Protein AF-0000000083106320 (afdb_homodimer)

Nearest PDB structures (foldseek):
  5v93-assembly1_W  TM=3.086E-01  e=7.384E+00  Mycobacterium tuberculosis
  5v93-assembly1_W  TM=3.086E-01  e=7.694E+00  Mycobacterium tuberculosis

Foldseek 3Di:
DAWDFAPDFDPPAFAPPPQFPQADPPRTGRTPDWDWDDPPDDDPVSIDTPNGDGD/DAWDFAPDFDPPAFAPPCQFPQADPPRTGRTPDWDWDDPPDDDPVSIDTPNGDGD

Radius of gyration: 12.47 Å; Cα contacts (8 Å, |Δi|>4): 282; chains: 2; bounding box: 34×33×31 Å

Structure (mmCIF, N/CA/C/O backbone):
data_AF-0000000083106320-model_v1
#
loop_
_entity.id
_entity.type
_entity.pdbx_description
1 polymer 'DUF1540 domain-containing protein'
#
loop_
_atom_site.group_PDB
_atom_site.id
_atom_site.type_symbol
_atom_site.label_atom_id
_atom_site.label_alt_id
_atom_site.label_comp_id
_atom_site.label_asym_id
_atom_site.label_entity_id
_atom_site.label_seq_id
_atom_site.pdbx_PDB_ins_code
_atom_site.Cartn_x
_atom_site.Cartn_y
_atom_site.Cartn_z
_atom_site.occupancy
_atom_site.B_iso_or_equiv
_atom_site.auth_seq_id
_atom_site.auth_comp_id
_atom_site.auth_asym_id
_atom_site.auth_atom_id
_atom_site.pdbx_PDB_model_num
ATOM 1 N N . MET A 1 1 ? -16.656 1.396 6.305 1 51.22 1 MET A N 1
ATOM 2 C CA . MET A 1 1 ? -16.125 1.644 7.641 1 51.22 1 MET A CA 1
ATOM 3 C C . MET A 1 1 ? -14.719 2.25 7.551 1 51.22 1 MET A C 1
ATOM 5 O O . MET A 1 1 ? -13.859 1.726 6.852 1 51.22 1 MET A O 1
ATOM 9 N N . SER A 1 2 ? -14.414 3.512 8.109 1 77.56 2 SER A N 1
ATOM 10 C CA . SER A 1 2 ? -13.297 4.43 7.898 1 77.56 2 SER A CA 1
ATOM 11 C C . SER A 1 2 ? -12.023 3.91 8.562 1 77.56 2 SER A C 1
ATOM 13 O O . SER A 1 2 ? -12.086 3.172 9.547 1 77.56 2 SER A O 1
ATOM 15 N N . VAL A 1 3 ? -10.906 3.836 7.953 1 92.62 3 VAL A N 1
ATOM 16 C CA . VAL A 1 3 ? -9.578 3.514 8.484 1 92.62 3 VAL A CA 1
ATOM 17 C C . VAL A 1 3 ? -9.148 4.582 9.484 1 92.62 3 VAL A C 1
ATOM 19 O O . VAL A 1 3 ? -9.336 5.777 9.242 1 92.62 3 VAL A O 1
ATOM 22 N N . GLU A 1 4 ? -8.609 4.062 10.625 1 96.88 4 GLU A N 1
ATOM 23 C CA . GLU A 1 4 ? -8.203 4.996 11.672 1 96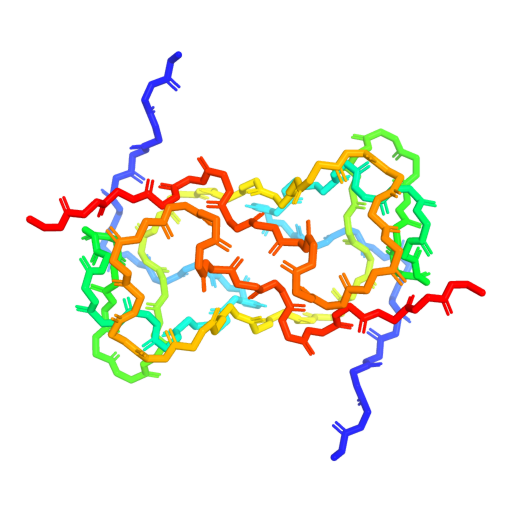.88 4 GLU A CA 1
ATOM 24 C C . GLU A 1 4 ? -6.766 5.461 11.469 1 96.88 4 GLU A C 1
ATOM 26 O O . GLU A 1 4 ? -5.914 4.688 11.031 1 96.88 4 GLU A O 1
ATOM 31 N N . LYS A 1 5 ? -6.551 6.789 11.812 1 98.12 5 LYS A N 1
ATOM 32 C CA . LYS A 1 5 ? -5.176 7.273 11.883 1 98.12 5 LYS A CA 1
ATOM 33 C C . LYS A 1 5 ? -4.586 7.047 13.273 1 98.12 5 LYS A C 1
ATOM 35 O O . LYS A 1 5 ? -5.188 7.43 14.281 1 98.12 5 LYS A O 1
ATOM 40 N N . THR A 1 6 ? -3.441 6.465 13.336 1 98.06 6 THR A N 1
ATOM 41 C CA . THR A 1 6 ? -2.818 6.141 14.609 1 98.06 6 THR A CA 1
ATOM 42 C C . THR A 1 6 ? -1.551 6.965 14.82 1 98.06 6 THR A C 1
ATOM 44 O O . THR A 1 6 ? -1.077 7.629 13.898 1 98.06 6 THR A O 1
ATOM 47 N N . ASN A 1 7 ? -0.975 7.023 15.977 1 96.12 7 ASN A N 1
ATOM 48 C CA . ASN A 1 7 ? 0.235 7.773 16.297 1 96.12 7 ASN A CA 1
ATOM 49 C C . ASN A 1 7 ? 1.493 6.984 15.945 1 96.12 7 ASN A C 1
ATOM 51 O O . ASN A 1 7 ? 2.607 7.496 16.062 1 96.12 7 ASN A O 1
ATOM 55 N N . SER A 1 8 ? 1.271 5.789 15.523 1 96.94 8 SER A N 1
ATOM 56 C CA . SER A 1 8 ? 2.395 4.941 15.133 1 96.94 8 SER A CA 1
ATOM 57 C C . SER A 1 8 ? 2.383 4.66 13.633 1 96.94 8 SER A C 1
ATOM 59 O O . SER A 1 8 ? 1.325 4.672 13 1 96.94 8 SER A O 1
ATOM 61 N N . HIS A 1 9 ? 3.6 4.391 13.172 1 97.94 9 HIS A N 1
ATOM 62 C CA . HIS A 1 9 ? 3.711 4.066 11.758 1 97.94 9 HIS A CA 1
ATOM 63 C C . HIS A 1 9 ? 3.338 2.609 11.492 1 97.94 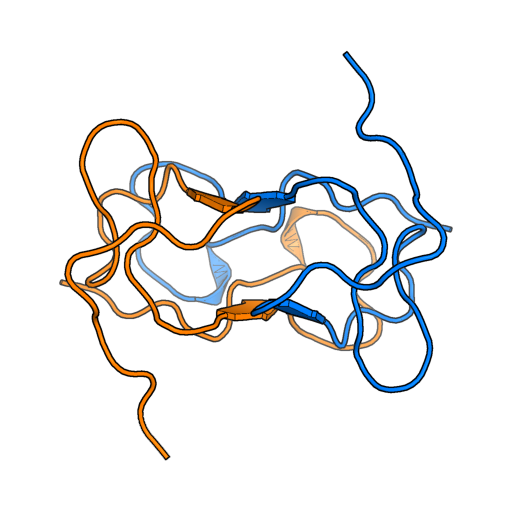9 HIS A C 1
ATOM 65 O O . HIS A 1 9 ? 3.676 1.727 12.289 1 97.94 9 HIS A O 1
ATOM 71 N N . LEU A 1 10 ? 2.672 2.398 10.398 1 98.56 10 LEU A N 1
ATOM 72 C CA . LEU A 1 10 ? 2.379 1.04 9.945 1 98.56 10 LEU A CA 1
ATOM 73 C C . LEU A 1 10 ? 3.658 0.317 9.539 1 98.56 10 LEU A C 1
ATOM 75 O O . LEU A 1 10 ? 4.281 0.672 8.531 1 98.56 10 LEU A O 1
ATOM 79 N N . PRO A 1 11 ? 4.059 -0.639 10.258 1 97.81 11 PRO A N 1
ATOM 80 C CA . PRO A 1 11 ? 5.32 -1.3 9.922 1 97.81 11 PRO A CA 1
ATOM 81 C C . PRO A 1 11 ? 5.301 -1.925 8.523 1 97.81 11 PRO A C 1
ATOM 83 O O . PRO A 1 11 ? 4.281 -2.488 8.109 1 97.81 11 PRO A O 1
ATOM 86 N N . GLY A 1 12 ? 6.41 -1.728 7.824 1 97.88 12 GLY A N 1
ATOM 87 C CA . GLY A 1 12 ? 6.539 -2.373 6.527 1 97.88 12 GLY A CA 1
ATOM 88 C C . GLY A 1 12 ? 5.93 -1.564 5.395 1 97.88 12 GLY A C 1
ATOM 89 O O . GLY A 1 12 ? 5.953 -1.99 4.238 1 97.88 12 GLY A O 1
ATOM 90 N N . VAL A 1 13 ? 5.371 -0.424 5.73 1 98.69 13 VAL A N 1
ATOM 91 C CA . VAL A 1 13 ? 4.777 0.425 4.699 1 98.69 13 VAL A CA 1
ATOM 92 C C . VAL A 1 13 ? 5.527 1.753 4.629 1 98.69 13 VAL A C 1
ATOM 94 O O . VAL A 1 13 ? 5.57 2.5 5.609 1 98.69 13 VAL A O 1
ATOM 97 N N . LYS A 1 14 ? 6.129 1.957 3.547 1 98.69 14 LYS A N 1
ATOM 98 C CA . LYS A 1 14 ? 6.629 3.287 3.217 1 98.69 14 LYS A CA 1
ATOM 99 C C . LYS A 1 14 ? 5.664 4.031 2.301 1 98.69 14 LYS A C 1
ATOM 101 O O . LYS A 1 14 ? 5.109 3.441 1.368 1 98.69 14 LYS A O 1
ATOM 106 N N . CYS A 1 15 ? 5.516 5.262 2.564 1 98.81 15 CYS A N 1
ATOM 107 C CA . CYS A 1 15 ? 4.562 6.043 1.783 1 98.81 15 CYS A CA 1
ATOM 108 C C . CYS A 1 15 ? 5.113 7.434 1.484 1 98.81 15 CYS A C 1
ATOM 110 O O . CYS A 1 15 ? 5.352 8.219 2.4 1 98.81 15 CYS A O 1
ATOM 112 N N . SER A 1 16 ? 5.254 7.77 0.29 1 98.88 16 SER A N 1
ATOM 113 C CA . SER A 1 16 ? 5.781 9.078 -0.089 1 98.88 16 SER A CA 1
ATOM 114 C C . SER A 1 16 ? 4.656 10.039 -0.472 1 98.88 16 SER A C 1
ATOM 116 O O . SER A 1 16 ? 4.91 11.188 -0.831 1 98.88 16 SER A O 1
ATOM 118 N N . VAL A 1 17 ? 3.445 9.594 -0.456 1 98.88 17 VAL A N 1
ATOM 119 C CA . VAL A 1 17 ? 2.309 10.406 -0.884 1 98.88 17 VAL A CA 1
ATOM 120 C C . VAL A 1 17 ? 2.014 11.477 0.161 1 98.88 17 VAL A C 1
ATOM 122 O O . VAL A 1 17 ? 1.118 11.312 0.993 1 98.88 17 VAL A O 1
ATOM 125 N N . ASN A 1 18 ? 2.621 12.547 0.064 1 98.81 18 ASN A N 1
ATOM 126 C CA . ASN A 1 18 ? 2.629 13.578 1.101 1 98.81 18 ASN A CA 1
ATOM 127 C C . ASN A 1 18 ? 1.324 14.367 1.113 1 98.81 18 ASN A C 1
ATOM 129 O O . ASN A 1 18 ? 1.087 15.172 2.021 1 98.81 18 ASN A O 1
ATOM 133 N N . THR A 1 19 ? 0.438 14.148 0.174 1 98.81 19 THR A N 1
ATOM 134 C CA . THR A 1 19 ? -0.877 14.781 0.119 1 98.81 19 THR A CA 1
ATOM 135 C C . THR A 1 19 ? -1.917 13.922 0.833 1 98.81 19 THR A C 1
ATOM 137 O O . THR A 1 19 ? -3.072 14.328 0.975 1 98.81 19 THR A O 1
ATOM 140 N N . CYS A 1 20 ? -1.578 12.836 1.269 1 98.75 20 CYS A N 1
ATOM 141 C CA . CYS A 1 20 ? -2.477 11.891 1.926 1 98.75 20 CYS A CA 1
ATOM 142 C C . CYS A 1 20 ? -2.672 12.258 3.393 1 98.75 20 CYS A C 1
ATOM 144 O O . CYS A 1 20 ? -1.711 12.602 4.082 1 98.75 20 CYS A O 1
ATOM 146 N N . TYR A 1 21 ? -3.854 12.07 3.904 1 98.69 21 TYR A N 1
ATOM 147 C CA . TYR A 1 21 ? -4.234 12.328 5.289 1 98.69 21 TYR A CA 1
ATOM 148 C C . TYR A 1 21 ? -3.416 11.469 6.246 1 98.69 21 TYR A C 1
ATOM 150 O O . TYR A 1 21 ? -3.041 11.93 7.328 1 98.69 21 TYR A O 1
ATOM 158 N N . TYR A 1 22 ? -3.057 10.336 5.895 1 98.75 22 TYR A N 1
ATOM 159 C CA . TYR A 1 22 ? -2.395 9.375 6.766 1 98.75 22 TYR A CA 1
ATOM 160 C C . TYR A 1 22 ? -0.879 9.492 6.66 1 98.75 22 TYR A C 1
ATOM 162 O O . TYR A 1 22 ? -0.144 8.82 7.391 1 98.75 22 TYR A O 1
ATOM 170 N N . HIS A 1 23 ? -0.434 10.344 5.762 1 98.75 23 HIS A N 1
ATOM 171 C CA . HIS A 1 23 ? 1.003 10.5 5.566 1 98.75 23 HIS A CA 1
ATOM 172 C C . HIS A 1 23 ? 1.661 11.125 6.797 1 98.75 23 HIS A C 1
ATOM 174 O O . HIS A 1 23 ? 1.12 12.055 7.387 1 98.75 23 HIS A O 1
ATOM 180 N N . ALA A 1 24 ? 2.84 10.547 7.094 1 98.31 24 ALA A N 1
ATOM 181 C CA . ALA A 1 24 ? 3.674 11.109 8.148 1 98.31 24 ALA A CA 1
ATOM 182 C C . ALA A 1 24 ? 5.086 11.391 7.645 1 98.31 24 ALA A C 1
ATOM 184 O O . ALA A 1 24 ? 5.531 10.789 6.66 1 98.31 24 ALA A O 1
ATOM 185 N N . GLU A 1 25 ? 5.797 12.281 8.25 1 96.31 25 GLU A N 1
ATOM 186 C CA . GLU A 1 25 ? 7.16 12.656 7.875 1 96.31 25 GLU A CA 1
ATOM 187 C C . GLU A 1 25 ? 8.078 11.438 7.852 1 96.31 25 GLU A C 1
ATOM 189 O O . GLU A 1 25 ? 7.969 10.555 8.695 1 96.31 25 GLU A O 1
ATOM 194 N N . GLY A 1 26 ? 8.984 11.445 6.859 1 97.31 26 GLY A N 1
ATOM 195 C CA . GLY A 1 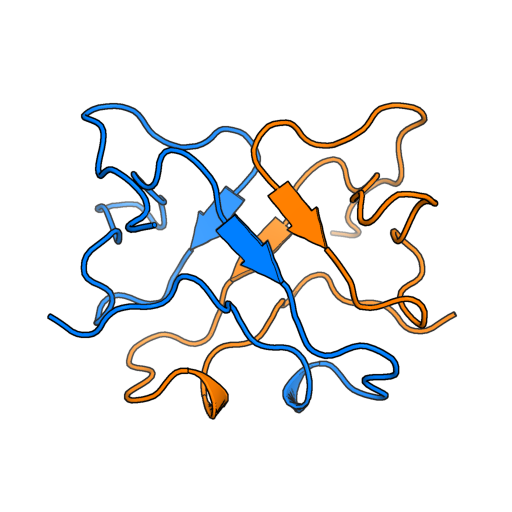26 ? 9.922 10.336 6.73 1 97.31 26 GLY A CA 1
ATOM 196 C C . GLY A 1 26 ? 9.414 9.227 5.828 1 97.31 26 GLY A C 1
ATOM 197 O O . GLY A 1 26 ? 9.945 8.117 5.84 1 97.31 26 GLY A O 1
ATOM 198 N N . ASN A 1 27 ? 8.297 9.523 5.102 1 98.19 27 ASN A N 1
ATOM 199 C CA . ASN A 1 27 ? 7.676 8.547 4.215 1 98.19 27 ASN A CA 1
ATOM 200 C C . ASN A 1 27 ? 7.062 7.387 5 1 98.19 27 ASN A C 1
ATOM 202 O O . ASN A 1 27 ? 7.262 6.223 4.652 1 98.19 27 ASN A O 1
ATOM 206 N N . TYR A 1 28 ? 6.406 7.816 6.008 1 98.75 28 TYR A N 1
ATOM 207 C CA . TYR A 1 28 ? 5.688 6.836 6.812 1 98.75 28 TYR A CA 1
ATOM 208 C C . TYR A 1 28 ? 4.184 6.945 6.594 1 98.75 28 TYR A C 1
ATOM 210 O O . TYR A 1 28 ? 3.697 7.953 6.074 1 98.75 28 TYR A O 1
ATOM 218 N N . CYS A 1 29 ? 3.486 5.902 6.949 1 98.81 29 CYS A N 1
ATOM 219 C CA . CYS A 1 29 ? 2.029 5.836 6.941 1 98.81 29 CYS A CA 1
ATOM 220 C C . CYS A 1 29 ? 1.487 5.582 8.344 1 98.81 29 CYS A C 1
ATOM 222 O O . CYS A 1 29 ? 1.878 4.613 9 1 98.81 29 CYS A O 1
ATOM 224 N N . ASN A 1 30 ? 0.621 6.426 8.773 1 98.81 30 ASN A N 1
ATOM 225 C CA . ASN A 1 30 ? 0.055 6.293 10.117 1 98.81 30 ASN A CA 1
ATOM 226 C C . ASN A 1 30 ? -1.37 5.75 10.07 1 98.81 30 ASN A C 1
ATOM 228 O O . ASN A 1 30 ? -2.121 5.887 11.039 1 98.81 30 ASN A O 1
ATOM 232 N N . ALA A 1 31 ? -1.82 5.176 8.953 1 98.81 31 ALA A N 1
ATOM 233 C CA . ALA A 1 31 ? -3.078 4.434 8.938 1 98.81 31 ALA A CA 1
ATOM 234 C C . ALA A 1 31 ? -2.955 3.127 9.719 1 98.81 31 ALA A C 1
ATOM 236 O O . ALA A 1 31 ? -1.897 2.494 9.719 1 98.81 31 ALA A O 1
ATOM 237 N N . GLU A 1 32 ? -3.945 2.715 10.336 1 98.62 32 GLU A N 1
ATOM 238 C CA . GLU A 1 32 ? -3.955 1.44 11.047 1 98.62 32 GLU A CA 1
ATOM 239 C C . GLU A 1 32 ? -3.766 0.27 10.086 1 98.62 32 GLU A C 1
ATOM 241 O O . GLU A 1 32 ? -3.164 -0.745 10.453 1 98.62 32 GLU A O 1
ATOM 246 N N . LYS A 1 33 ? -4.285 0.461 8.852 1 98.56 33 LYS A N 1
ATOM 247 C CA . LYS A 1 33 ? -4.215 -0.519 7.773 1 98.56 33 LYS A CA 1
ATOM 248 C C . LYS A 1 33 ? -4.379 0.15 6.41 1 98.56 33 LYS A C 1
ATOM 250 O O . LYS A 1 33 ? -4.914 1.256 6.32 1 98.56 33 LYS A O 1
ATOM 255 N N . ILE A 1 34 ? -3.881 -0.554 5.383 1 98.75 34 ILE A N 1
ATOM 256 C CA . ILE A 1 34 ? -4.113 -0.032 4.039 1 98.75 34 ILE A CA 1
ATOM 257 C C . ILE A 1 34 ? -4.617 -1.151 3.133 1 98.75 34 ILE A C 1
ATOM 259 O O . ILE A 1 34 ? -4.434 -2.334 3.432 1 98.75 34 ILE A O 1
ATOM 263 N N . GLN A 1 35 ? -5.23 -0.726 2.107 1 98.81 35 GLN A N 1
ATOM 264 C CA . GLN A 1 35 ? -5.719 -1.636 1.075 1 98.81 35 GLN A CA 1
ATOM 265 C C . GLN A 1 35 ? -5.145 -1.273 -0.293 1 98.81 35 GLN A C 1
ATOM 267 O O . GLN A 1 35 ? -5.258 -0.128 -0.734 1 98.81 35 GLN A O 1
ATOM 272 N N . ILE A 1 36 ? -4.531 -2.24 -0.912 1 98.94 36 ILE A N 1
ATOM 273 C CA . ILE A 1 36 ? -4.043 -2.084 -2.277 1 98.94 36 ILE A CA 1
ATOM 274 C C . ILE A 1 36 ? -5.031 -2.715 -3.254 1 98.94 36 ILE A C 1
ATOM 276 O O . ILE A 1 36 ? -5.504 -3.834 -3.035 1 98.94 36 ILE A O 1
ATOM 280 N N . LYS A 1 37 ? -5.391 -1.99 -4.223 1 98.81 37 LYS A N 1
ATOM 281 C CA . LYS A 1 37 ? -6.395 -2.385 -5.207 1 98.81 37 LYS A CA 1
ATOM 282 C C . LYS A 1 37 ? -6.035 -1.87 -6.598 1 98.81 37 LYS A C 1
ATOM 284 O O . LYS A 1 37 ? -5.082 -1.104 -6.754 1 98.81 37 LYS A O 1
ATOM 289 N N . PRO A 1 38 ? -6.73 -2.213 -7.742 1 98.81 38 PRO A N 1
ATOM 290 C CA . PRO A 1 38 ? -7.844 -3.158 -7.852 1 98.81 38 PRO A CA 1
ATOM 291 C C . PRO A 1 38 ? -7.383 -4.582 -8.156 1 98.81 38 PRO A C 1
ATOM 293 O O . PRO A 1 38 ? -6.199 -4.809 -8.414 1 98.81 38 PRO A O 1
ATOM 296 N N . MET A 1 39 ? -8.234 -5.539 -8.125 1 98.5 39 MET A N 1
ATOM 297 C CA . MET A 1 39 ? -8 -6.871 -8.672 1 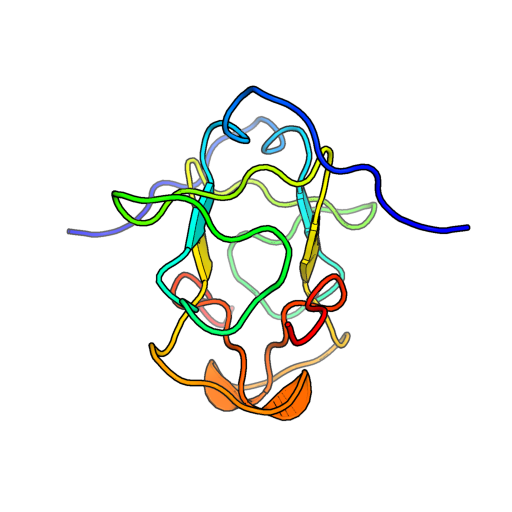98.5 39 MET A CA 1
ATOM 298 C C . MET A 1 39 ? -7.621 -6.793 -10.148 1 98.5 39 MET A C 1
ATOM 300 O O . MET A 1 39 ? -8.125 -5.938 -10.883 1 98.5 39 MET A O 1
ATOM 304 N N . ASN A 1 40 ? -6.664 -7.566 -10.625 1 98.5 40 ASN A N 1
ATOM 305 C CA . ASN A 1 40 ? -6.262 -7.805 -12.008 1 98.5 40 ASN A CA 1
ATOM 306 C C . ASN A 1 40 ? -5.473 -6.625 -12.57 1 98.5 40 ASN A C 1
ATOM 308 O O . ASN A 1 40 ? -5.445 -6.418 -13.789 1 98.5 40 ASN A O 1
ATOM 312 N N . ALA A 1 41 ? -4.996 -5.766 -11.75 1 98.69 41 ALA A N 1
ATOM 313 C CA . ALA A 1 41 ? -4.062 -4.766 -12.258 1 98.69 41 ALA A CA 1
ATOM 314 C C . ALA A 1 41 ? -2.957 -5.422 -13.086 1 98.69 41 ALA A C 1
ATOM 316 O O . ALA A 1 41 ? -2.559 -6.555 -12.812 1 98.69 41 ALA A O 1
ATOM 317 N N . GLN A 1 42 ? -2.492 -4.641 -14.031 1 98.62 42 GLN A N 1
ATOM 318 C CA . GLN A 1 42 ? -1.534 -5.234 -14.961 1 98.62 42 GLN A CA 1
ATOM 319 C C . GLN A 1 42 ? -0.217 -4.465 -14.953 1 98.62 42 GLN A C 1
ATOM 321 O O . GLN A 1 42 ? 0.718 -4.82 -15.672 1 98.62 42 GLN A O 1
ATOM 326 N N . SER A 1 43 ? -0.224 -3.266 -14.32 1 98.56 43 SER A N 1
ATOM 327 C CA . SER A 1 43 ? 0.971 -2.438 -14.203 1 98.56 43 SER A CA 1
ATOM 328 C C . SER A 1 43 ? 0.993 -1.688 -12.875 1 98.56 43 SER A C 1
ATOM 330 O O . SER A 1 43 ? -0.029 -1.598 -12.188 1 98.56 43 SER A O 1
ATOM 332 N N . VAL A 1 44 ? 2.117 -1.205 -12.516 1 98.56 44 VAL A N 1
ATOM 333 C CA . VAL A 1 44 ? 2.311 -0.418 -11.305 1 98.56 44 VAL A CA 1
ATOM 334 C C . VAL A 1 44 ? 1.301 0.727 -11.266 1 98.56 44 VAL A C 1
ATOM 336 O O . VAL A 1 44 ? 0.671 0.972 -10.234 1 98.56 44 VAL A O 1
ATOM 339 N N . GLN A 1 45 ? 1.023 1.347 -12.414 1 98.44 45 GLN A N 1
ATOM 340 C CA . GLN A 1 45 ? 0.184 2.537 -12.492 1 98.44 45 GLN A CA 1
ATOM 341 C C . GLN A 1 45 ? -1.291 2.184 -12.328 1 98.44 45 GLN A C 1
ATOM 343 O O . GLN A 1 45 ? -2.129 3.066 -12.141 1 98.44 45 GLN A O 1
ATOM 348 N N . GLU A 1 46 ? -1.527 0.86 -12.445 1 98.56 46 GLU A N 1
ATOM 349 C CA . GLU A 1 46 ? -2.914 0.436 -12.273 1 98.56 46 GLU A CA 1
ATOM 350 C C . GLU A 1 46 ? -3.193 0.033 -10.828 1 98.56 46 GLU A C 1
ATOM 352 O O . GLU A 1 46 ? -4.336 -0.253 -10.469 1 98.56 46 GLU A O 1
ATOM 357 N N . THR A 1 47 ? -2.146 -0.016 -10.008 1 98.88 47 THR A N 1
ATOM 358 C CA . THR A 1 47 ? -2.354 -0.282 -8.586 1 98.88 47 THR A CA 1
ATOM 359 C C . THR A 1 47 ? -2.607 1.015 -7.824 1 98.88 47 THR A C 1
ATOM 361 O O . THR A 1 47 ? -1.999 2.045 -8.125 1 98.88 47 THR A O 1
ATOM 364 N N . ASP A 1 48 ? -3.543 0.927 -6.863 1 98.75 48 ASP A N 1
ATOM 365 C CA . ASP A 1 48 ? -3.939 2.094 -6.082 1 98.75 48 ASP A CA 1
ATOM 366 C C . ASP A 1 48 ? -3.893 1.795 -4.586 1 98.75 48 ASP A C 1
ATOM 368 O O . ASP A 1 48 ? -4.199 0.679 -4.16 1 98.75 48 ASP A O 1
ATOM 372 N N . CYS A 1 49 ? -3.459 2.775 -3.816 1 98.81 49 CYS A N 1
ATOM 373 C CA . CYS A 1 49 ? -3.807 2.711 -2.4 1 98.81 49 CYS A CA 1
ATOM 374 C C . CYS A 1 49 ? -5.262 3.1 -2.178 1 98.81 49 CYS A C 1
ATOM 376 O O . CYS A 1 49 ? -5.605 4.281 -2.219 1 98.81 49 CYS A O 1
ATOM 378 N N . GLY A 1 50 ? -6.074 2.08 -1.87 1 98.62 50 GLY A N 1
ATOM 379 C CA . GLY A 1 50 ? -7.5 2.318 -1.692 1 98.62 50 GLY A CA 1
ATOM 380 C C . GLY A 1 50 ? -7.824 3.059 -0.409 1 98.62 50 GLY A C 1
ATOM 381 O O . GLY A 1 50 ? -8.953 3.525 -0.224 1 98.62 50 GLY A O 1
ATOM 382 N N . THR A 1 51 ? -6.895 3.264 0.465 1 98.69 51 THR A N 1
ATOM 383 C CA . THR A 1 51 ? -7.07 3.924 1.754 1 98.69 51 THR A CA 1
ATOM 384 C C . THR A 1 51 ? -6.711 5.402 1.656 1 98.69 51 THR A C 1
ATOM 386 O O . THR A 1 51 ? -6.953 6.172 2.59 1 98.69 51 THR A O 1
ATOM 389 N N . PHE A 1 52 ? -6.172 5.766 0.561 1 98.88 52 PHE A N 1
ATOM 390 C CA . PHE A 1 52 ? -5.781 7.152 0.334 1 98.88 52 PHE A CA 1
ATOM 391 C C . PHE A 1 52 ? -6.945 8.094 0.608 1 98.88 52 PHE A C 1
ATOM 393 O O . PHE A 1 52 ? -8.062 7.855 0.151 1 98.88 52 PHE A O 1
ATOM 400 N N . GLU A 1 53 ? -6.602 9.102 1.383 1 98.62 53 GLU A N 1
ATOM 401 C CA . GLU A 1 53 ? -7.496 10.227 1.623 1 98.62 53 GLU A CA 1
ATOM 402 C C . GLU A 1 53 ? -6.75 11.555 1.536 1 98.62 53 GLU A C 1
ATOM 404 O O . GLU A 1 53 ? -5.805 11.797 2.289 1 98.62 53 GLU A O 1
ATOM 409 N N . LYS A 1 54 ? -7.246 12.391 0.666 1 98.25 54 LYS A N 1
ATOM 410 C CA . LYS A 1 54 ? -6.574 13.672 0.476 1 98.25 54 LYS A CA 1
ATOM 411 C C . LYS A 1 54 ? -6.746 14.57 1.699 1 98.25 54 LYS A C 1
ATOM 413 O O . LYS A 1 54 ? -7.836 14.648 2.271 1 98.25 54 LYS A O 1
ATOM 418 N N . LYS A 1 55 ? -5.695 15.305 1.942 1 96.75 55 LYS A N 1
ATOM 419 C CA . LYS A 1 55 ? -5.742 16.281 3.021 1 96.75 55 LYS A CA 1
ATOM 420 C C . LYS A 1 55 ? -6.734 17.406 2.709 1 96.75 55 LYS A C 1
ATOM 422 O O . LYS A 1 55 ? -6.98 17.719 1.541 1 96.75 55 LYS A O 1
ATOM 427 N N . MET B 1 1 ? 17.391 -2.141 -4.938 1 51.34 1 MET B N 1
ATOM 428 C CA . MET B 1 1 ? 17.484 -3.324 -4.082 1 51.34 1 MET B CA 1
ATOM 429 C C . MET B 1 1 ? 16.109 -3.977 -3.918 1 51.34 1 MET B C 1
ATOM 431 O O . MET B 1 1 ? 15.133 -3.305 -3.588 1 51.34 1 MET B O 1
ATOM 435 N N . SER B 1 2 ? 15.867 -5.305 -4.324 1 77.19 2 SER B N 1
ATOM 436 C CA . SER B 1 2 ? 14.625 -6.035 -4.566 1 77.19 2 SER B CA 1
ATOM 437 C C . SER B 1 2 ? 13.914 -6.371 -3.258 1 77.19 2 SER B C 1
ATOM 439 O O . SER B 1 2 ? 14.562 -6.508 -2.215 1 77.19 2 SER B O 1
ATOM 441 N N . VAL B 1 3 ? 12.68 -6.129 -3.064 1 92.69 3 VAL B N 1
ATOM 442 C CA . VAL B 1 3 ? 11.82 -6.527 -1.95 1 92.69 3 VAL B CA 1
ATOM 443 C C . VAL B 1 3 ? 11.703 -8.047 -1.911 1 92.69 3 VAL B C 1
ATOM 445 O O . VAL B 1 3 ? 11.531 -8.695 -2.949 1 92.69 3 VA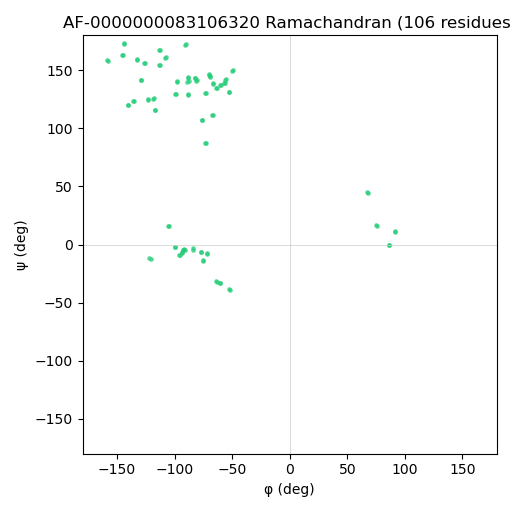L B O 1
ATOM 448 N N . GLU B 1 4 ? 11.852 -8.562 -0.647 1 96.94 4 GLU B N 1
ATOM 449 C CA . GLU B 1 4 ? 11.789 -10.008 -0.498 1 96.94 4 GLU B CA 1
ATOM 450 C C . GLU B 1 4 ? 10.352 -10.484 -0.289 1 96.94 4 GLU B C 1
ATOM 452 O O . GLU B 1 4 ? 9.562 -9.805 0.366 1 96.94 4 GLU B O 1
ATOM 457 N N . LYS B 1 5 ? 10.062 -11.711 -0.89 1 98.12 5 LYS B N 1
ATOM 458 C CA . LYS B 1 5 ? 8.805 -12.375 -0.561 1 98.12 5 LYS B CA 1
ATOM 459 C C . LYS B 1 5 ? 8.961 -13.273 0.663 1 98.12 5 LYS B C 1
ATOM 461 O O . LYS B 1 5 ? 9.859 -14.109 0.715 1 98.12 5 LYS B O 1
ATOM 466 N N . THR B 1 6 ? 8.109 -13.117 1.611 1 98.06 6 THR B N 1
ATOM 467 C CA . THR B 1 6 ? 8.195 -13.883 2.852 1 98.06 6 THR B CA 1
ATOM 468 C C . THR B 1 6 ? 7.023 -14.852 2.973 1 98.06 6 THR B C 1
ATOM 470 O O . THR B 1 6 ? 6.07 -14.781 2.195 1 98.06 6 THR B O 1
ATOM 473 N N . ASN B 1 7 ? 7.016 -15.797 3.857 1 96.19 7 ASN B N 1
ATOM 474 C CA . ASN B 1 7 ? 5.957 -16.781 4.074 1 96.19 7 ASN B CA 1
ATOM 475 C C . ASN B 1 7 ? 4.863 -16.219 4.98 1 96.19 7 ASN B C 1
ATOM 477 O O . ASN B 1 7 ? 3.848 -16.891 5.207 1 96.19 7 ASN B O 1
ATOM 481 N N . SER B 1 8 ? 5.078 -15.047 5.438 1 97 8 SER B N 1
ATOM 482 C CA . SER B 1 8 ? 4.094 -14.406 6.297 1 97 8 SER B CA 1
ATOM 483 C C . SER B 1 8 ? 3.48 -13.188 5.617 1 97 8 SER B C 1
ATOM 485 O O . SER B 1 8 ? 4.105 -12.57 4.75 1 97 8 SER B O 1
ATOM 487 N N . HIS B 1 9 ? 2.27 -12.914 6.09 1 98 9 HIS B N 1
ATOM 488 C CA . HIS B 1 9 ? 1.589 -11.742 5.547 1 98 9 HIS B CA 1
ATOM 489 C C . HIS B 1 9 ? 2.08 -10.461 6.219 1 98 9 HIS B C 1
ATOM 491 O O . HIS B 1 9 ? 2.314 -10.438 7.43 1 98 9 HIS B O 1
ATOM 497 N N . LEU B 1 10 ? 2.217 -9.43 5.426 1 98.56 10 LEU B N 1
ATOM 498 C CA . LEU B 1 10 ? 2.541 -8.109 5.961 1 98.56 10 LEU B CA 1
ATOM 499 C C . LEU B 1 10 ? 1.386 -7.562 6.789 1 98.56 10 LEU B C 1
ATOM 501 O O . LEU B 1 10 ? 0.322 -7.25 6.25 1 98.56 10 LEU B O 1
ATOM 505 N N . PRO B 1 11 ? 1.556 -7.457 8.031 1 97.81 11 PRO B N 1
ATOM 506 C CA . PRO B 1 11 ? 0.435 -6.996 8.859 1 97.81 11 PRO B CA 1
ATOM 507 C C . PRO B 1 11 ? -0.051 -5.602 8.461 1 97.81 11 PRO B C 1
ATOM 509 O O . PRO B 1 11 ? 0.759 -4.73 8.133 1 97.81 11 PRO B O 1
ATOM 512 N N . GLY B 1 12 ? -1.382 -5.484 8.43 1 97.88 12 GLY B N 1
ATOM 513 C CA . GLY B 1 12 ? -1.95 -4.168 8.172 1 97.88 12 GLY B CA 1
ATOM 514 C C . GLY B 1 12 ? -2.084 -3.855 6.695 1 97.88 12 GLY B C 1
ATOM 515 O O . GLY B 1 12 ? -2.545 -2.773 6.324 1 97.88 12 GLY B O 1
ATOM 516 N N . VAL B 1 13 ? -1.666 -4.781 5.859 1 98.69 13 VAL B N 1
ATOM 517 C CA . VAL B 1 13 ? -1.773 -4.566 4.422 1 98.69 13 VAL B CA 1
ATOM 518 C C . VAL B 1 13 ? -2.715 -5.602 3.812 1 98.69 13 VAL B C 1
ATOM 520 O O . VAL B 1 13 ? -2.461 -6.805 3.896 1 98.69 13 VAL B O 1
ATOM 523 N N . LYS B 1 14 ? -3.764 -5.121 3.305 1 98.69 14 LYS B N 1
ATOM 524 C CA . LYS B 1 14 ? -4.605 -5.934 2.43 1 98.69 14 LYS B CA 1
ATOM 525 C C . LYS B 1 14 ? -4.312 -5.645 0.961 1 98.69 14 LYS B C 1
ATOM 527 O O . LYS B 1 14 ? -4.133 -4.488 0.575 1 98.69 14 LYS B O 1
ATOM 532 N N . CYS B 1 15 ? -4.312 -6.664 0.215 1 98.88 15 CYS B N 1
ATOM 533 C CA . CYS B 1 15 ? -3.988 -6.5 -1.198 1 98.88 15 CYS B CA 1
ATOM 534 C C . CYS B 1 15 ? -4.875 -7.383 -2.066 1 98.88 15 CYS B C 1
ATOM 536 O O . CYS B 1 15 ? -4.832 -8.609 -1.965 1 98.88 15 CYS B O 1
ATOM 538 N N . SER B 1 16 ? -5.609 -6.828 -2.926 1 98.88 16 SER B N 1
ATOM 539 C CA . SER B 1 16 ? -6.496 -7.59 -3.799 1 98.88 16 SER B CA 1
ATOM 540 C C . SER B 1 16 ? -5.875 -7.793 -5.176 1 98.88 16 SER B C 1
ATOM 542 O O . SER B 1 1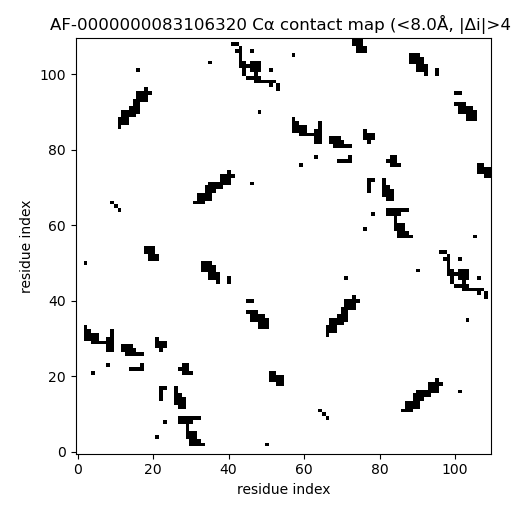6 ? -6.484 -8.414 -6.051 1 98.88 16 SER B O 1
ATOM 544 N N . VAL B 1 17 ? -4.727 -7.273 -5.418 1 98.88 17 VAL B N 1
ATOM 545 C CA . VAL B 1 17 ? -4.086 -7.336 -6.727 1 98.88 17 VAL B CA 1
ATOM 546 C C . VAL B 1 17 ? -3.568 -8.75 -6.98 1 98.88 17 VAL B C 1
ATOM 548 O O . VAL B 1 17 ? -2.381 -9.023 -6.789 1 98.88 17 VAL B O 1
ATOM 551 N N . ASN B 1 18 ? -4.34 -9.562 -7.488 1 98.81 18 ASN B N 1
ATOM 552 C CA . ASN B 1 18 ? -4.078 -11 -7.586 1 98.81 18 ASN B CA 1
ATOM 553 C C . ASN B 1 18 ? -3.086 -11.312 -8.703 1 98.81 18 ASN B C 1
ATOM 555 O O . ASN B 1 18 ? -2.629 -12.453 -8.828 1 98.81 18 ASN B O 1
ATOM 559 N N . THR B 1 19 ? -2.697 -10.352 -9.492 1 98.81 19 THR B N 1
ATOM 560 C CA . THR B 1 19 ? -1.695 -10.5 -10.547 1 98.81 19 THR B CA 1
ATOM 561 C C . THR B 1 19 ? -0.302 -10.18 -10.008 1 98.81 19 THR B C 1
ATOM 563 O O . THR B 1 19 ? 0.692 -10.336 -10.727 1 98.81 19 THR B O 1
ATOM 566 N N . CYS B 1 20 ? -0.193 -9.773 -8.875 1 98.75 20 CYS B N 1
ATOM 567 C CA . CYS B 1 20 ? 1.068 -9.383 -8.258 1 98.75 20 CYS B CA 1
ATOM 568 C C . CYS B 1 20 ? 1.824 -10.602 -7.738 1 98.75 20 CYS B C 1
ATOM 570 O O . CYS B 1 20 ? 1.229 -11.5 -7.141 1 98.75 20 CYS B O 1
ATOM 572 N N . TYR B 1 21 ? 3.127 -10.586 -7.844 1 98.69 21 TYR B N 1
ATOM 573 C CA . TYR B 1 21 ? 4.031 -11.641 -7.391 1 98.69 21 TYR B CA 1
ATOM 574 C C . TYR B 1 21 ? 3.912 -11.852 -5.883 1 98.69 21 TYR B C 1
ATOM 576 O O . TYR B 1 21 ? 3.984 -12.984 -5.402 1 98.69 21 TYR B O 1
ATOM 584 N N . TYR B 1 22 ? 3.66 -10.875 -5.16 1 98.75 22 TYR B N 1
ATOM 585 C CA . TYR B 1 22 ? 3.66 -10.922 -3.703 1 98.75 22 TYR B CA 1
ATOM 586 C C . TYR B 1 22 ? 2.268 -11.227 -3.166 1 98.75 22 TYR B C 1
ATOM 588 O O . TYR B 1 22 ? 2.084 -11.391 -1.958 1 98.75 22 TYR B O 1
ATOM 596 N N . HIS B 1 23 ? 1.314 -11.297 -4.062 1 98.75 23 HIS B N 1
ATOM 597 C CA . HIS B 1 23 ? -0.058 -11.555 -3.635 1 98.75 23 HIS B CA 1
ATOM 598 C C . HIS B 1 23 ? -0.207 -12.953 -3.051 1 98.75 23 HIS B C 1
ATOM 600 O O . HIS B 1 23 ? 0.343 -13.914 -3.59 1 98.75 23 HIS B O 1
ATOM 606 N N . ALA B 1 24 ? -0.984 -12.961 -1.95 1 98.31 24 ALA B N 1
ATOM 607 C CA . ALA B 1 24 ? -1.351 -14.242 -1.351 1 98.31 24 ALA B CA 1
ATOM 608 C C . ALA B 1 24 ? -2.863 -14.367 -1.201 1 98.31 24 ALA B C 1
ATOM 610 O O . ALA B 1 24 ? -3.574 -13.359 -1.161 1 98.31 24 ALA B O 1
ATOM 611 N N . GLU B 1 25 ? -3.398 -15.555 -1.136 1 96.44 25 GLU B N 1
ATOM 612 C CA . GLU B 1 25 ? -4.828 -15.82 -1 1 96.44 25 GLU B CA 1
ATOM 613 C C . GLU B 1 25 ? -5.406 -15.125 0.227 1 96.44 25 GLU B C 1
ATOM 615 O O . GLU B 1 25 ? -4.758 -15.055 1.273 1 96.44 25 GLU B O 1
ATOM 620 N N . GLY B 1 26 ? -6.633 -14.617 0.053 1 97.31 26 GLY B N 1
ATOM 621 C CA . GLY B 1 26 ? -7.297 -13.93 1.148 1 97.31 26 GLY B CA 1
ATOM 622 C C . GLY B 1 26 ? -7.035 -12.438 1.156 1 97.31 26 GLY B C 1
ATOM 623 O O . GLY B 1 26 ? -7.266 -11.766 2.166 1 97.31 26 GLY B O 1
ATOM 624 N N . ASN B 1 27 ? -6.453 -11.938 0.043 1 98.19 27 ASN B N 1
ATOM 625 C CA . ASN B 1 27 ? -6.109 -10.523 -0.083 1 98.19 27 ASN B CA 1
ATOM 626 C C . ASN B 1 27 ? -4.996 -10.133 0.882 1 98.19 27 ASN B C 1
ATOM 628 O O . ASN B 1 27 ? -5.09 -9.109 1.562 1 98.19 27 ASN B O 1
ATOM 632 N N . TYR B 1 28 ? -4.051 -10.992 0.871 1 98.75 28 TYR B N 1
ATOM 633 C CA . TYR B 1 28 ? -2.871 -10.719 1.682 1 98.75 28 TYR B CA 1
ATOM 634 C C . TYR B 1 28 ? -1.679 -10.359 0.804 1 98.75 28 TYR B C 1
ATOM 636 O O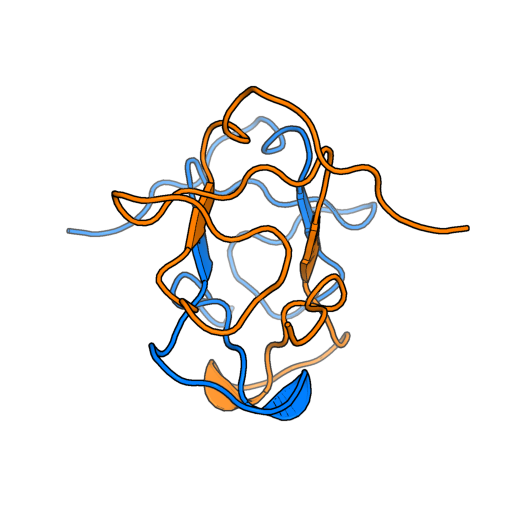 . TYR B 1 28 ? -1.682 -10.625 -0.399 1 98.75 28 TYR B O 1
ATOM 644 N N . CYS B 1 29 ? -0.719 -9.719 1.417 1 98.81 29 CYS B N 1
ATOM 645 C CA . CYS B 1 29 ? 0.562 -9.383 0.803 1 98.81 29 CYS B CA 1
ATOM 646 C C . CYS B 1 29 ? 1.713 -10.055 1.543 1 98.81 29 CYS B C 1
ATOM 648 O O . CYS B 1 29 ? 1.853 -9.898 2.758 1 98.81 29 CYS B O 1
ATOM 650 N N . ASN B 1 30 ? 2.512 -10.766 0.822 1 98.81 30 ASN B N 1
ATOM 651 C CA . ASN B 1 30 ? 3.631 -11.477 1.43 1 98.81 30 ASN B CA 1
ATOM 652 C C . ASN B 1 30 ? 4.961 -10.789 1.132 1 98.81 30 ASN B C 1
ATOM 654 O O . ASN B 1 30 ? 6.023 -11.406 1.248 1 98.81 30 ASN B O 1
ATOM 658 N N . ALA B 1 31 ? 4.953 -9.539 0.682 1 98.81 31 ALA B N 1
ATOM 659 C CA . ALA B 1 31 ? 6.184 -8.766 0.613 1 98.81 31 ALA B CA 1
ATOM 660 C C . ALA B 1 31 ? 6.684 -8.398 2.008 1 98.81 31 ALA B C 1
ATOM 662 O O . ALA B 1 31 ? 5.883 -8.148 2.914 1 98.81 31 ALA B O 1
ATOM 663 N N . GLU B 1 32 ? 7.91 -8.328 2.199 1 98.62 32 GLU B N 1
ATOM 664 C CA . GLU B 1 32 ? 8.484 -7.914 3.477 1 98.62 32 GLU B CA 1
ATOM 665 C C . GLU B 1 32 ? 8.117 -6.469 3.805 1 98.62 32 GLU B C 1
ATOM 667 O O . GLU B 1 32 ? 7.949 -6.113 4.973 1 98.62 32 GLU B O 1
ATOM 672 N N . LYS B 1 33 ? 7.977 -5.672 2.725 1 98.56 33 LYS B N 1
ATOM 673 C CA . LYS B 1 33 ? 7.621 -4.258 2.801 1 98.56 33 LYS B CA 1
ATOM 674 C C . LYS B 1 33 ? 7.027 -3.768 1.481 1 98.56 33 LYS B C 1
ATOM 676 O O . LYS B 1 33 ? 7.246 -4.379 0.433 1 98.56 33 LYS B O 1
ATOM 681 N N . ILE B 1 34 ? 6.277 -2.664 1.586 1 98.75 34 ILE B N 1
ATOM 682 C CA . ILE B 1 34 ? 5.777 -2.072 0.349 1 98.75 34 ILE B CA 1
ATOM 683 C C . ILE B 1 34 ? 6.027 -0.566 0.359 1 98.75 34 ILE B C 1
ATOM 685 O O . ILE B 1 34 ? 6.23 0.028 1.42 1 98.75 34 ILE B O 1
ATOM 689 N N . GLN B 1 35 ? 6.012 -0.035 -0.797 1 98.81 35 GLN B N 1
ATOM 690 C CA . GLN B 1 35 ? 6.148 1.404 -0.993 1 98.81 35 GLN B CA 1
ATOM 691 C C . GLN B 1 35 ? 4.961 1.968 -1.769 1 98.81 35 GLN B C 1
ATOM 693 O O . GLN B 1 35 ? 4.633 1.481 -2.854 1 98.81 35 GLN B O 1
ATOM 698 N N . ILE B 1 36 ? 4.332 2.936 -1.188 1 98.94 36 ILE B N 1
ATOM 699 C CA . ILE B 1 36 ? 3.264 3.662 -1.864 1 98.94 36 ILE B CA 1
ATOM 700 C C . ILE B 1 36 ? 3.809 4.965 -2.441 1 98.94 36 ILE B C 1
ATOM 702 O O . ILE B 1 36 ? 4.527 5.703 -1.761 1 98.94 36 ILE B O 1
ATOM 706 N N . LYS B 1 37 ? 3.551 5.195 -3.652 1 98.81 37 LYS B N 1
ATOM 707 C CA . LYS B 1 37 ? 4.062 6.34 -4.398 1 98.81 37 LYS B CA 1
ATOM 708 C C . LYS B 1 37 ? 3.023 6.852 -5.395 1 98.81 37 LYS B C 1
ATOM 710 O O . LYS B 1 37 ? 1.979 6.23 -5.586 1 98.81 37 LYS B O 1
ATOM 715 N N . PRO B 1 38 ? 3.186 7.988 -6.133 1 98.81 38 PRO B N 1
ATOM 716 C CA . PRO B 1 38 ? 4.289 8.945 -6.051 1 98.81 38 PRO B CA 1
ATOM 717 C C . PRO B 1 38 ? 4.023 10.07 -5.051 1 98.81 38 PRO B C 1
ATOM 719 O O . PRO B 1 38 ? 2.916 10.18 -4.516 1 98.81 38 PRO B O 1
ATOM 722 N N . MET B 1 39 ? 4.973 10.891 -4.77 1 98.5 39 MET B N 1
ATOM 723 C CA . MET B 1 39 ? 4.781 12.164 -4.078 1 98.5 39 MET B CA 1
ATOM 724 C C . MET B 1 39 ? 3.781 13.039 -4.824 1 98.5 39 MET B C 1
ATOM 726 O O . MET B 1 39 ? 3.738 13.039 -6.055 1 98.5 39 MET B O 1
ATOM 730 N N . ASN B 1 40 ? 2.863 13.75 -4.145 1 98.5 40 ASN B N 1
ATOM 731 C CA . ASN B 1 40 ? 1.942 14.781 -4.613 1 98.5 40 ASN B CA 1
ATOM 732 C C . ASN B 1 40 ? 0.777 14.18 -5.395 1 98.5 40 ASN B C 1
ATOM 734 O O . ASN B 1 40 ? 0.178 14.852 -6.234 1 98.5 40 ASN B O 1
ATOM 738 N N . ALA B 1 41 ? 0.552 12.914 -5.27 1 98.69 41 ALA B N 1
ATOM 739 C CA . ALA B 1 41 ? -0.683 12.375 -5.832 1 98.69 41 ALA B CA 1
ATOM 740 C C . ALA B 1 41 ? -1.893 13.188 -5.383 1 98.69 41 ALA B C 1
ATOM 742 O O . ALA B 1 41 ? -1.91 13.727 -4.27 1 98.69 41 ALA B O 1
ATOM 743 N N . GLN B 1 42 ? -2.857 13.211 -6.258 1 98.62 42 GLN B N 1
ATOM 744 C CA . GLN B 1 42 ? -3.994 14.07 -5.969 1 98.62 42 GLN B CA 1
ATOM 745 C C . GLN B 1 42 ? -5.293 13.273 -5.895 1 98.62 42 GLN B C 1
ATOM 747 O O . GLN B 1 42 ? -6.359 13.828 -5.637 1 98.62 42 GLN B O 1
ATOM 752 N N . SER B 1 43 ? -5.242 11.992 -6.348 1 98.5 43 SER B N 1
ATOM 753 C CA . SER B 1 43 ? -6.391 11.094 -6.301 1 98.5 43 SER B CA 1
ATOM 754 C C . SER B 1 43 ? -5.957 9.656 -6.031 1 98.5 43 SER B C 1
ATOM 756 O O . SER B 1 43 ? -4.777 9.328 -6.156 1 98.5 43 SER B O 1
ATOM 758 N N . VAL B 1 44 ? -6.879 8.852 -5.645 1 98.56 44 VAL B N 1
ATOM 759 C CA . VAL B 1 44 ? -6.652 7.43 -5.383 1 98.56 44 VAL B CA 1
ATOM 760 C C . VAL B 1 44 ? -5.973 6.785 -6.59 1 98.56 44 VAL B C 1
ATOM 762 O O . VAL B 1 44 ? -5.012 6.027 -6.441 1 98.56 44 VAL B O 1
ATOM 765 N N . GLN B 1 45 ? -6.367 7.18 -7.805 1 98.44 45 GLN B N 1
ATOM 766 C CA . GLN B 1 45 ? -5.898 6.551 -9.031 1 98.44 45 GLN B CA 1
ATOM 767 C C . GLN B 1 45 ? -4.465 6.969 -9.352 1 98.44 45 GLN B C 1
ATOM 769 O O . GLN B 1 45 ? -3.816 6.379 -10.219 1 98.44 45 GLN B O 1
ATOM 774 N N . GLU B 1 46 ? -4.047 8.023 -8.633 1 98.56 46 GLU B N 1
ATOM 775 C CA . GLU B 1 46 ? -2.678 8.477 -8.859 1 98.56 46 GLU B CA 1
ATOM 776 C C . GLU B 1 46 ? -1.711 7.836 -7.867 1 98.56 46 GLU B C 1
ATOM 778 O O . GLU B 1 46 ? -0.496 8.023 -7.969 1 98.56 46 GLU B O 1
ATOM 783 N N . THR B 1 47 ? -2.25 7.094 -6.902 1 98.88 47 THR B N 1
ATOM 784 C CA . THR B 1 47 ? -1.387 6.359 -5.984 1 98.88 47 THR B CA 1
ATOM 785 C C . THR B 1 47 ? -1.077 4.969 -6.531 1 98.88 47 THR B C 1
ATOM 787 O O . THR B 1 47 ? -1.943 4.32 -7.125 1 98.88 47 THR B O 1
ATOM 790 N N . ASP B 1 48 ? 0.197 4.578 -6.34 1 98.75 48 ASP B 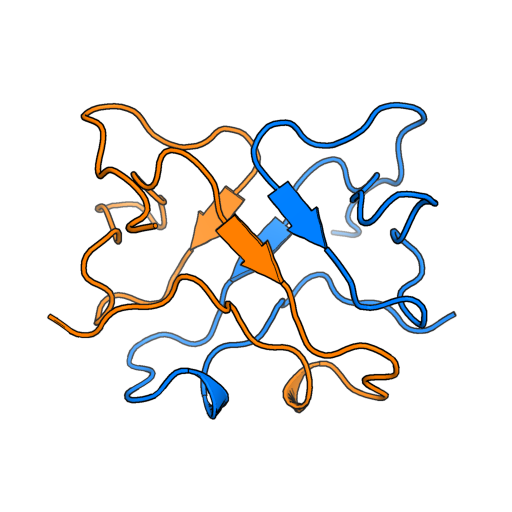N 1
ATOM 791 C CA . ASP B 1 48 ? 0.663 3.299 -6.859 1 98.75 48 ASP B CA 1
ATOM 792 C C . ASP B 1 48 ? 1.358 2.482 -5.773 1 98.75 48 ASP B C 1
ATOM 794 O O . ASP B 1 48 ? 2.035 3.041 -4.906 1 98.75 48 ASP B O 1
ATOM 798 N N . CYS B 1 49 ? 1.121 1.161 -5.809 1 98.81 49 CYS B N 1
ATOM 799 C CA . CYS B 1 49 ? 2.072 0.31 -5.105 1 98.81 49 CYS B CA 1
ATOM 800 C C . CYS B 1 49 ? 3.363 0.16 -5.898 1 98.81 49 CYS B C 1
ATOM 802 O O . CYS B 1 49 ? 3.41 -0.578 -6.883 1 98.81 49 CYS B O 1
ATOM 804 N N . GLY B 1 50 ? 4.418 0.838 -5.387 1 98.62 50 GLY B N 1
ATOM 805 C CA . GLY B 1 50 ? 5.691 0.819 -6.086 1 98.62 50 GLY B CA 1
ATOM 806 C C . GLY B 1 50 ? 6.406 -0.517 -5.992 1 98.62 50 GLY B C 1
ATOM 807 O O . GLY B 1 50 ? 7.387 -0.755 -6.699 1 98.62 50 GLY B O 1
ATOM 808 N N . THR B 1 51 ? 5.938 -1.438 -5.215 1 98.69 51 THR B N 1
ATOM 809 C CA . THR B 1 51 ? 6.539 -2.748 -4.992 1 98.69 51 THR B CA 1
ATOM 810 C C . THR B 1 51 ? 5.891 -3.799 -5.891 1 98.69 51 THR B C 1
ATOM 812 O O . THR B 1 51 ? 6.379 -4.93 -5.984 1 98.69 51 THR B O 1
ATOM 815 N N . PHE B 1 52 ? 4.855 -3.408 -6.527 1 98.88 52 PHE B N 1
ATOM 816 C CA . PHE B 1 52 ? 4.148 -4.312 -7.43 1 98.88 52 PHE B CA 1
ATOM 817 C C . PHE B 1 52 ? 5.109 -4.934 -8.438 1 98.88 52 PHE B C 1
ATOM 819 O O . PHE B 1 52 ? 5.922 -4.234 -9.039 1 98.88 52 PHE B O 1
ATOM 826 N N . GLU B 1 53 ? 4.969 -6.246 -8.523 1 98.62 53 GLU B N 1
ATOM 827 C CA . GLU B 1 53 ? 5.645 -7.031 -9.555 1 98.62 53 GLU B CA 1
ATOM 828 C C . GLU B 1 53 ? 4.699 -8.055 -10.18 1 98.62 53 GLU B C 1
ATOM 830 O O . GLU B 1 53 ? 4.172 -8.922 -9.477 1 98.62 53 GLU B O 1
ATOM 835 N N . LYS B 1 54 ? 4.582 -7.945 -11.469 1 98.25 54 LYS B N 1
ATOM 836 C CA . LYS B 1 54 ? 3.666 -8.852 -12.156 1 98.25 54 LYS B CA 1
ATOM 837 C C . LYS B 1 54 ? 4.191 -10.281 -12.133 1 98.25 54 LYS B C 1
ATOM 839 O O . LYS B 1 54 ? 5.387 -10.516 -12.344 1 98.25 54 LYS B O 1
ATOM 844 N N . LYS B 1 55 ? 3.229 -11.18 -12.016 1 96.75 55 LYS B N 1
ATOM 845 C CA . LYS B 1 55 ? 3.562 -12.594 -12.07 1 96.75 55 LYS B CA 1
ATOM 846 C C . LYS B 1 55 ? 4.082 -12.984 -13.453 1 96.75 55 LYS B C 1
ATOM 848 O O . LYS B 1 55 ? 3.713 -12.367 -14.461 1 96.75 55 LYS B O 1
#

Organism: NCBI:txid1720316

Sequence (110 aa):
MSVEKTNSHLPGVKCSVNTCYYHAEGNYCNAEKIQIKPMNAQSVQETDCGTFEKKMSVEKTNSHLPGVKCSVNTCYYHAEGNYCNAEKIQIKPMNAQSVQETDCGTFEKK

Solvent-accessible surface area (backbone atoms only — not comparable to full-atom values): 5802 Å² total; per-residue (Å²): 137,87,77,50,74,47,98,50,67,34,70,48,40,35,27,44,30,69,37,30,59,41,43,40,87,90,34,24,28,15,31,64,47,42,34,37,27,46,66,68,37,85,48,47,75,49,22,17,37,70,62,62,40,74,104,137,85,77,52,75,48,98,50,66,34,69,50,42,35,25,44,30,70,36,29,60,40,44,39,87,89,34,23,27,15,32,64,46,40,35,37,28,47,64,67,36,85,49,47,74,50,22,18,36,68,60,61,38,75,107

pLDDT: mean 97.05, std 6.9, range [51.22, 98.94]

InterPro domains:
  IPR011437 Domain of unknown function DUF1540 [PF07561] (13-52)

Secondary structure (DSSP, 8-state):
-PPPB-SS--TTEEE--TTBTTEETTTEE-BS-EEEE-TT--SGGG-EETT--B-/-PPPB-SS--TTEEE--TTBTTEETTTEE-BS-EEEE-TT--SGGG-EETT--B-